Protein AF-A0A3M0CZQ9-F1 (afdb_monomer)

InterPro domains:
  IPR024093 Uncharacterised protein family MTH865 [PF07747] (8-77)
  IPR036825 MTH865-like superfamily [G3DSA:1.10.238.80] (1-80)
  IPR036825 MTH865-like superfamily [SSF69025] (4-77)

Structure (mmCIF, N/CA/C/O backbone):
data_AF-A0A3M0CZQ9-F1
#
_entry.id   AF-A0A3M0CZQ9-F1
#
loop_
_atom_site.group_PDB
_atom_site.id
_atom_site.type_symbol
_atom_site.label_atom_id
_atom_site.label_alt_id
_atom_site.label_comp_id
_atom_site.label_asym_id
_atom_site.label_entity_id
_atom_site.label_seq_id
_atom_site.pdbx_PDB_ins_code
_atom_site.Cartn_x
_atom_site.Cartn_y
_atom_site.Cartn_z
_atom_site.occupancy
_atom_site.B_iso_or_equiv
_atom_site.auth_seq_id
_atom_site.auth_comp_id
_atom_site.auth_asym_id
_atom_site.auth_atom_id
_atom_site.pdbx_PDB_model_num
ATOM 1 N N . MET A 1 1 ? -18.311 4.237 5.387 1.00 57.34 1 MET A N 1
ATOM 2 C CA . MET A 1 1 ? -17.106 4.725 6.083 1.00 57.34 1 MET A CA 1
ATOM 3 C C . MET A 1 1 ? -15.939 3.836 5.672 1.00 57.34 1 MET A C 1
ATOM 5 O O . MET A 1 1 ? -15.092 4.353 4.974 1.00 57.34 1 MET A O 1
ATOM 9 N N . SER A 1 2 ? -15.961 2.521 5.931 1.00 67.19 2 SER A N 1
ATOM 10 C CA . SER A 1 2 ? -14.900 1.586 5.487 1.00 67.19 2 SER A CA 1
ATOM 11 C C . SER A 1 2 ? -14.722 1.455 3.963 1.00 67.19 2 SER A C 1
ATOM 13 O O . SER A 1 2 ? -13.601 1.386 3.486 1.00 67.19 2 SER A O 1
ATOM 15 N N . ASP A 1 3 ? -15.811 1.496 3.186 1.00 76.31 3 ASP A N 1
ATOM 16 C CA . ASP A 1 3 ? -15.754 1.339 1.716 1.00 76.31 3 ASP A CA 1
ATOM 17 C C . ASP A 1 3 ? -14.961 2.463 1.010 1.00 76.31 3 ASP A C 1
ATOM 19 O O . ASP A 1 3 ? -14.260 2.225 0.032 1.00 76.31 3 ASP A O 1
ATOM 23 N N . ASP A 1 4 ? -15.030 3.685 1.551 1.00 86.69 4 ASP A N 1
ATOM 24 C CA . ASP A 1 4 ? -14.315 4.860 1.026 1.00 86.69 4 ASP A CA 1
ATOM 25 C C . ASP A 1 4 ? -12.802 4.715 1.267 1.00 86.69 4 ASP A C 1
ATOM 27 O O . ASP A 1 4 ? -12.002 4.882 0.351 1.00 86.69 4 ASP A O 1
ATOM 31 N N . VAL A 1 5 ? -12.431 4.268 2.476 1.00 89.88 5 VAL A N 1
ATOM 32 C CA . VAL A 1 5 ? -11.045 3.970 2.870 1.00 89.88 5 VAL A CA 1
ATOM 33 C C . VAL A 1 5 ? -10.447 2.886 1.976 1.00 89.88 5 VAL A C 1
ATOM 35 O O . VAL A 1 5 ? -9.326 3.030 1.487 1.00 89.88 5 VAL A O 1
ATOM 38 N N . ALA A 1 6 ? -11.203 1.814 1.728 1.00 90.31 6 ALA A N 1
ATOM 39 C CA . ALA A 1 6 ? -10.758 0.729 0.869 1.00 90.31 6 ALA A CA 1
ATOM 40 C C . ALA A 1 6 ? -10.519 1.209 -0.573 1.00 90.31 6 ALA A C 1
ATOM 42 O O . ALA A 1 6 ? -9.490 0.894 -1.171 1.00 90.31 6 ALA A O 1
ATOM 43 N N . ALA A 1 7 ? -11.431 2.015 -1.125 1.00 91.50 7 ALA A N 1
ATOM 44 C CA . ALA A 1 7 ? -11.283 2.577 -2.464 1.00 91.50 7 ALA A CA 1
ATOM 45 C C . ALA A 1 7 ? -10.072 3.525 -2.578 1.00 91.50 7 ALA A C 1
ATOM 47 O O . ALA A 1 7 ? -9.310 3.420 -3.542 1.00 91.50 7 ALA A O 1
ATOM 48 N N . GLU A 1 8 ? -9.856 4.400 -1.590 1.00 92.62 8 GLU A N 1
ATOM 49 C CA . GLU A 1 8 ? -8.703 5.311 -1.547 1.00 92.62 8 GLU A CA 1
ATOM 50 C C . GLU A 1 8 ? -7.371 4.554 -1.481 1.00 92.62 8 GLU A C 1
ATOM 52 O O . GLU A 1 8 ? -6.444 4.866 -2.232 1.00 92.62 8 GLU A O 1
ATOM 57 N N . LEU A 1 9 ? -7.264 3.541 -0.614 1.00 92.50 9 LEU A N 1
ATOM 58 C CA . LEU A 1 9 ? -6.053 2.721 -0.512 1.00 92.50 9 LEU A CA 1
ATOM 59 C C . LEU A 1 9 ? -5.795 1.944 -1.795 1.00 92.50 9 LEU A C 1
ATOM 61 O O . LEU A 1 9 ? -4.665 1.928 -2.278 1.00 92.50 9 LEU A O 1
ATOM 65 N N . ARG A 1 10 ? -6.838 1.356 -2.388 1.00 93.19 10 ARG A N 1
ATOM 66 C CA . ARG A 1 10 ? -6.736 0.626 -3.653 1.00 93.19 10 ARG A CA 1
ATOM 67 C C . ARG A 1 10 ? -6.144 1.503 -4.755 1.00 93.19 10 ARG A C 1
ATOM 69 O O . ARG A 1 10 ? -5.256 1.061 -5.483 1.00 93.19 10 ARG A O 1
ATOM 76 N N . GLU A 1 11 ? -6.611 2.745 -4.877 1.00 93.38 11 GLU A N 1
ATOM 77 C CA . GLU A 1 11 ? -6.093 3.696 -5.864 1.00 93.38 11 GLU A CA 1
ATOM 78 C C . GLU A 1 11 ? -4.630 4.075 -5.577 1.00 93.38 11 GLU A C 1
ATOM 80 O O . GLU A 1 11 ? -3.801 4.090 -6.494 1.00 93.38 11 GLU A O 1
ATOM 85 N N . GLN A 1 12 ? -4.284 4.306 -4.307 1.00 93.12 12 GLN A N 1
ATOM 86 C CA . GLN A 1 12 ? -2.908 4.601 -3.899 1.00 93.12 12 GLN A CA 1
ATOM 87 C C . GLN A 1 12 ? -1.957 3.432 -4.167 1.00 93.12 12 GLN A C 1
ATOM 89 O O . GLN A 1 12 ? -0.884 3.648 -4.729 1.00 93.12 12 GLN A O 1
ATOM 94 N N . PHE A 1 13 ? -2.334 2.203 -3.808 1.00 92.38 13 PHE A N 1
ATOM 95 C CA . PHE A 1 13 ? -1.539 1.005 -4.078 1.00 92.38 13 PHE A CA 1
ATOM 96 C C . PHE A 1 13 ? -1.345 0.803 -5.569 1.00 92.38 13 PHE A C 1
ATOM 98 O O . PHE A 1 13 ? -0.220 0.597 -6.013 1.00 92.38 13 PHE A O 1
ATOM 105 N N . ARG A 1 14 ? -2.413 0.941 -6.360 1.00 92.81 14 ARG A N 1
ATOM 106 C CA . ARG A 1 14 ? -2.326 0.839 -7.816 1.00 92.81 14 ARG A CA 1
ATOM 107 C C . ARG A 1 14 ? -1.340 1.851 -8.382 1.00 92.81 14 ARG A C 1
ATOM 109 O O . ARG A 1 14 ? -0.471 1.470 -9.149 1.00 92.81 14 ARG A O 1
ATOM 116 N N . THR A 1 15 ? -1.421 3.105 -7.952 1.00 91.88 15 THR A N 1
ATOM 117 C CA . THR A 1 15 ? -0.506 4.173 -8.395 1.00 91.88 15 THR A CA 1
ATOM 118 C C . THR A 1 15 ? 0.932 3.951 -7.908 1.00 91.88 15 THR A C 1
ATOM 120 O O . THR A 1 15 ? 1.895 4.316 -8.573 1.00 91.88 15 THR A O 1
ATOM 123 N N . ALA A 1 16 ? 1.112 3.353 -6.731 1.00 90.69 16 ALA A N 1
ATOM 124 C CA . ALA A 1 16 ? 2.436 3.085 -6.180 1.00 90.69 16 ALA A CA 1
ATOM 125 C C . ALA A 1 16 ? 3.103 1.850 -6.810 1.00 90.69 16 ALA A C 1
ATOM 127 O O . ALA A 1 16 ? 4.327 1.805 -6.916 1.00 90.69 16 ALA A O 1
ATOM 128 N N . PHE A 1 17 ? 2.311 0.860 -7.226 1.00 89.94 17 PHE A N 1
ATOM 129 C CA . PHE A 1 17 ? 2.782 -0.401 -7.793 1.00 89.94 17 PHE A CA 1
ATOM 130 C C . PHE A 1 17 ? 2.697 -0.458 -9.325 1.00 89.94 17 PHE A C 1
ATOM 132 O O . PHE A 1 17 ? 3.335 -1.322 -9.914 1.00 89.94 17 PHE A O 1
ATOM 139 N N . GLU A 1 18 ? 1.984 0.450 -10.006 1.00 89.94 18 GLU A N 1
ATOM 140 C CA . GLU A 1 18 ? 1.909 0.474 -11.483 1.00 89.94 18 GLU A CA 1
ATOM 141 C C . GLU A 1 18 ? 3.279 0.667 -12.148 1.00 89.94 18 GLU A C 1
ATOM 143 O O . GLU A 1 18 ? 3.471 0.272 -13.295 1.00 89.94 18 GLU A O 1
ATOM 148 N N . GLY A 1 19 ? 4.231 1.265 -11.426 1.00 86.62 19 GLY A N 1
ATOM 149 C CA . GLY A 1 19 ? 5.610 1.446 -11.871 1.00 86.62 19 GLY A CA 1
ATOM 150 C C . GLY A 1 19 ? 6.503 0.216 -11.692 1.00 86.62 19 GLY A C 1
ATOM 151 O O . GLY A 1 19 ? 7.690 0.308 -11.997 1.00 86.62 19 GLY A O 1
ATOM 152 N N . ALA A 1 20 ? 5.979 -0.894 -11.162 1.00 89.75 20 ALA A N 1
ATOM 153 C CA . ALA A 1 20 ? 6.741 -2.122 -10.965 1.00 89.75 20 ALA A CA 1
ATOM 154 C C . ALA A 1 20 ? 6.920 -2.901 -12.270 1.00 89.75 20 ALA A C 1
ATOM 156 O O . ALA A 1 20 ? 6.076 -2.870 -13.168 1.00 89.75 20 ALA A O 1
ATOM 157 N N . ASP A 1 21 ? 8.029 -3.633 -12.361 1.00 89.88 21 ASP A N 1
ATOM 158 C CA . ASP A 1 21 ? 8.305 -4.524 -13.482 1.00 89.88 21 ASP A CA 1
ATOM 159 C C . ASP A 1 21 ? 7.533 -5.840 -13.297 1.00 89.88 21 ASP A C 1
ATOM 161 O O . ASP A 1 21 ? 7.976 -6.752 -12.601 1.00 89.88 21 ASP A O 1
ATOM 165 N N . PHE A 1 22 ? 6.356 -5.935 -13.922 1.00 88.81 22 PHE A N 1
ATOM 166 C CA . PHE A 1 22 ? 5.558 -7.164 -13.939 1.00 88.81 22 PHE A CA 1
ATOM 167 C C . PHE A 1 22 ? 6.108 -8.196 -14.954 1.00 88.81 22 PHE A C 1
ATOM 169 O O . PHE A 1 22 ? 6.543 -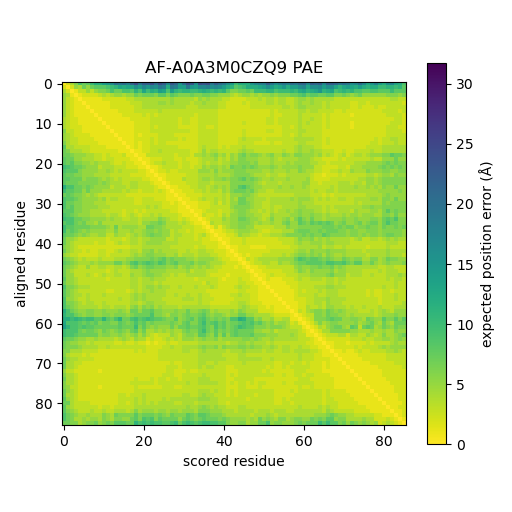7.812 -16.045 1.00 88.81 22 PHE A O 1
ATOM 176 N N . PRO A 1 23 ? 6.044 -9.513 -14.659 1.00 92.38 23 PRO A N 1
ATOM 177 C CA . PRO A 1 23 ? 5.450 -10.101 -13.462 1.00 92.38 23 PRO A CA 1
ATOM 178 C C . PRO A 1 23 ? 6.339 -9.911 -12.230 1.00 92.38 23 PRO A C 1
ATOM 180 O O . PRO A 1 23 ? 7.535 -10.192 -12.267 1.00 92.38 23 PRO A O 1
ATOM 183 N N . VAL A 1 24 ? 5.727 -9.466 -11.136 1.00 90.75 24 VAL A N 1
ATOM 184 C CA . VAL A 1 24 ? 6.417 -9.278 -9.858 1.00 90.75 24 VAL A CA 1
ATOM 185 C C . VAL A 1 24 ? 6.557 -10.651 -9.227 1.00 90.75 24 VAL A C 1
ATOM 187 O O . VAL A 1 24 ? 5.560 -11.350 -9.042 1.00 90.75 24 VAL A O 1
ATOM 190 N N . THR A 1 25 ? 7.788 -11.051 -8.923 1.00 90.06 25 THR A N 1
ATOM 191 C CA . THR A 1 25 ? 8.083 -12.396 -8.405 1.00 90.06 25 THR A CA 1
ATOM 192 C C . THR A 1 25 ? 8.450 -12.402 -6.928 1.00 90.06 25 THR A C 1
ATOM 194 O O . THR A 1 25 ? 8.406 -13.458 -6.300 1.00 90.06 25 THR A O 1
ATOM 197 N N . ASP A 1 26 ? 8.787 -11.235 -6.381 1.00 87.38 26 ASP A N 1
ATOM 198 C CA . ASP A 1 26 ? 9.171 -11.046 -4.988 1.00 87.38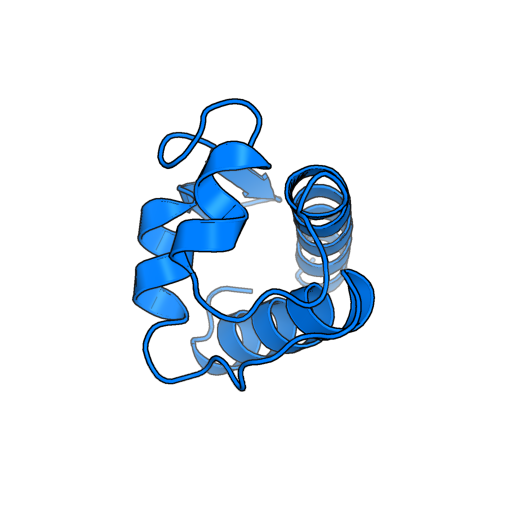 26 ASP A CA 1
ATOM 199 C C . ASP A 1 26 ? 8.761 -9.647 -4.491 1.00 87.38 26 ASP A C 1
ATOM 201 O O . ASP A 1 26 ? 8.645 -8.700 -5.272 1.00 87.38 26 ASP A O 1
ATOM 205 N N . GLN A 1 27 ? 8.591 -9.482 -3.177 1.00 84.38 27 GLN A N 1
ATOM 206 C CA . GLN A 1 27 ? 8.314 -8.183 -2.546 1.00 84.38 27 GLN A CA 1
ATOM 207 C C . GLN A 1 27 ? 9.381 -7.133 -2.869 1.00 84.38 27 GLN A C 1
ATOM 209 O O . GLN A 1 27 ? 9.084 -5.945 -3.009 1.00 84.38 27 GLN A O 1
ATOM 214 N N . MET A 1 28 ? 10.635 -7.567 -2.993 1.00 85.94 28 MET A N 1
ATOM 215 C CA . MET A 1 28 ? 11.764 -6.698 -3.296 1.00 85.94 28 MET A CA 1
ATOM 216 C C . MET A 1 28 ? 11.660 -6.062 -4.687 1.00 85.94 28 MET A C 1
ATOM 218 O O . MET A 1 28 ? 12.205 -4.974 -4.874 1.00 85.94 28 MET A O 1
ATOM 222 N N . ASP A 1 29 ? 10.928 -6.675 -5.623 1.00 88.75 29 ASP A N 1
ATOM 223 C CA . ASP A 1 29 ? 10.693 -6.128 -6.968 1.00 88.75 29 ASP A CA 1
ATOM 224 C C . ASP A 1 29 ? 9.758 -4.902 -6.934 1.00 88.75 29 ASP A C 1
ATOM 226 O O . ASP A 1 29 ? 9.778 -4.076 -7.845 1.00 88.75 29 ASP A O 1
ATO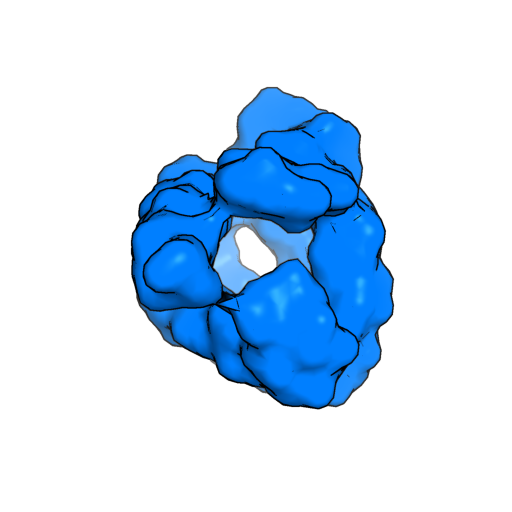M 230 N N . LEU A 1 30 ? 8.979 -4.726 -5.858 1.00 85.31 30 LEU A N 1
ATOM 231 C CA . LEU A 1 30 ? 8.099 -3.566 -5.667 1.00 85.31 30 LEU A CA 1
ATOM 232 C C . LEU A 1 30 ? 8.846 -2.351 -5.110 1.00 85.31 30 LEU A C 1
ATOM 234 O O . LEU A 1 30 ? 8.440 -1.212 -5.332 1.00 85.31 30 LEU A O 1
ATOM 238 N N . VAL A 1 31 ? 9.958 -2.560 -4.401 1.00 87.56 31 VAL A N 1
ATOM 239 C CA . VAL A 1 31 ? 10.716 -1.479 -3.747 1.00 87.56 31 VAL A CA 1
ATOM 240 C C . VAL A 1 31 ? 11.173 -0.381 -4.724 1.00 87.56 31 VAL A C 1
ATOM 242 O O . VAL A 1 31 ? 11.051 0.792 -4.365 1.00 87.56 31 VAL A O 1
ATOM 245 N N . PRO A 1 32 ? 11.677 -0.691 -5.935 1.00 87.38 32 PRO A N 1
ATOM 246 C CA . PRO A 1 32 ? 12.060 0.316 -6.924 1.00 87.38 32 PRO A CA 1
ATOM 247 C C . PRO A 1 32 ? 10.879 1.085 -7.529 1.00 87.38 32 PRO A C 1
ATOM 249 O O . PRO A 1 32 ? 11.067 2.220 -7.960 1.00 87.38 32 PRO A O 1
ATOM 252 N N . ALA A 1 33 ? 9.689 0.479 -7.573 1.00 88.62 33 ALA A N 1
ATOM 253 C CA . ALA A 1 33 ? 8.473 1.092 -8.111 1.00 88.62 33 ALA A CA 1
ATOM 254 C C . ALA A 1 33 ? 7.906 2.170 -7.182 1.00 88.62 33 ALA A C 1
ATOM 256 O O . ALA A 1 33 ? 7.315 3.157 -7.619 1.00 88.62 33 ALA A O 1
ATOM 257 N N . LEU A 1 34 ? 8.113 1.976 -5.880 1.00 87.75 34 LEU A N 1
ATOM 258 C CA . LEU A 1 34 ? 7.579 2.833 -4.842 1.00 87.75 34 LEU A CA 1
ATOM 259 C C . LEU A 1 34 ? 8.230 4.234 -4.865 1.00 87.75 34 LEU A C 1
ATOM 261 O O . LEU A 1 34 ? 9.458 4.349 -4.810 1.00 87.75 34 LEU A O 1
ATOM 265 N N . PRO A 1 35 ? 7.440 5.326 -4.823 1.00 82.44 35 PRO A N 1
ATOM 266 C CA . PRO A 1 35 ? 7.943 6.695 -4.984 1.00 82.44 35 PRO A CA 1
ATOM 267 C C . PRO A 1 35 ? 8.938 7.139 -3.900 1.00 82.44 35 PRO A C 1
ATOM 269 O O . PRO A 1 35 ? 9.814 7.958 -4.167 1.00 82.44 35 PRO A O 1
ATOM 272 N N . ASN A 1 36 ? 8.826 6.602 -2.680 1.00 85.62 36 ASN A N 1
ATOM 273 C CA . ASN A 1 36 ? 9.792 6.803 -1.591 1.00 85.62 36 ASN A CA 1
ATOM 274 C C . ASN A 1 36 ? 10.444 5.477 -1.153 1.00 85.62 36 ASN A C 1
ATOM 276 O O . ASN A 1 36 ? 10.903 5.344 -0.013 1.00 85.62 36 ASN A O 1
ATOM 280 N N . GLY A 1 37 ? 10.447 4.470 -2.033 1.00 85.94 37 GLY A N 1
ATOM 281 C CA . GLY A 1 37 ? 10.880 3.116 -1.704 1.00 85.94 37 GLY A CA 1
ATOM 282 C C . GLY A 1 37 ? 10.110 2.549 -0.499 1.00 85.94 37 GLY A C 1
ATOM 283 O O . GLY A 1 37 ? 8.901 2.784 -0.384 1.00 85.94 37 GLY A O 1
ATOM 284 N N . PRO A 1 38 ? 10.785 1.876 0.454 1.00 84.12 38 PRO A N 1
ATOM 285 C CA . PRO A 1 38 ? 10.133 1.263 1.616 1.00 84.12 38 PRO A CA 1
ATOM 286 C C . PRO A 1 38 ? 9.545 2.289 2.602 1.00 84.12 38 PRO A C 1
ATOM 288 O O . PRO A 1 38 ? 8.749 1.927 3.463 1.00 84.12 38 PRO A O 1
ATOM 291 N N . GLY A 1 39 ? 9.918 3.570 2.477 1.00 86.62 39 GLY A N 1
ATOM 292 C CA . GLY A 1 39 ? 9.357 4.672 3.260 1.00 86.62 39 GLY A CA 1
ATOM 293 C C . GLY A 1 39 ? 8.080 5.275 2.668 1.00 86.62 39 GLY A C 1
ATOM 294 O O . GLY A 1 39 ? 7.570 6.250 3.218 1.00 86.62 39 GLY A O 1
ATOM 295 N N . THR A 1 40 ? 7.576 4.746 1.546 1.00 90.44 40 THR A N 1
ATOM 296 C CA . THR A 1 40 ? 6.280 5.161 0.988 1.00 90.44 40 THR A CA 1
ATOM 297 C C . THR A 1 40 ? 5.192 4.920 2.019 1.00 90.44 40 THR A C 1
ATOM 299 O O . THR A 1 40 ? 5.195 3.887 2.678 1.00 90.44 40 THR A O 1
ATOM 302 N N . ARG A 1 41 ? 4.291 5.883 2.195 1.00 90.62 41 ARG A N 1
ATOM 303 C CA . ARG A 1 41 ? 3.237 5.827 3.204 1.00 90.62 41 ARG A CA 1
ATOM 304 C C . ARG A 1 41 ? 1.884 5.866 2.520 1.00 90.62 41 ARG A C 1
ATOM 306 O O . ARG A 1 41 ? 1.687 6.686 1.628 1.00 90.62 41 ARG A O 1
ATOM 313 N N . PHE A 1 42 ? 1.000 4.994 2.971 1.00 91.50 42 PHE A N 1
ATOM 314 C CA . PHE A 1 42 ? -0.378 4.883 2.530 1.00 91.50 42 PHE A CA 1
ATOM 315 C C . PHE A 1 42 ? -1.275 5.327 3.675 1.00 91.50 42 PHE A C 1
ATOM 317 O O . PHE A 1 42 ? -1.063 4.937 4.826 1.00 91.50 42 PHE A O 1
ATOM 324 N N . GLU A 1 43 ? -2.229 6.194 3.370 1.00 91.12 43 GLU A N 1
ATOM 325 C CA . GLU A 1 43 ? -3.127 6.768 4.366 1.00 91.12 43 GLU A CA 1
ATOM 326 C C . GLU A 1 43 ? -4.513 6.938 3.768 1.00 91.12 43 GLU A C 1
ATOM 328 O O . GLU A 1 43 ? -4.655 7.482 2.676 1.00 91.12 43 GLU A O 1
ATOM 333 N N . ALA A 1 44 ? -5.527 6.485 4.493 1.00 90.75 44 ALA A N 1
ATOM 334 C CA . ALA A 1 44 ? -6.918 6.685 4.127 1.00 90.75 44 ALA A CA 1
ATOM 335 C C . ALA A 1 44 ? -7.768 6.720 5.398 1.00 90.75 44 ALA A C 1
ATOM 337 O O . ALA A 1 44 ? -7.669 5.837 6.248 1.00 90.75 44 ALA A O 1
ATOM 338 N N . GLY A 1 45 ? -8.593 7.754 5.558 1.00 86.88 45 GLY A N 1
ATOM 339 C CA . GLY A 1 45 ? -9.385 7.952 6.775 1.00 86.88 45 GLY A CA 1
ATOM 340 C C . GLY A 1 45 ? -8.545 7.902 8.061 1.00 86.88 45 GLY A C 1
ATOM 341 O O . GLY A 1 45 ? -7.731 8.788 8.314 1.00 86.88 45 GLY A O 1
ATOM 342 N N . ASP A 1 46 ? -8.770 6.870 8.879 1.00 86.19 46 ASP A N 1
ATOM 343 C CA . ASP A 1 46 ? -8.108 6.661 10.175 1.00 86.19 46 ASP A CA 1
ATOM 344 C C . ASP 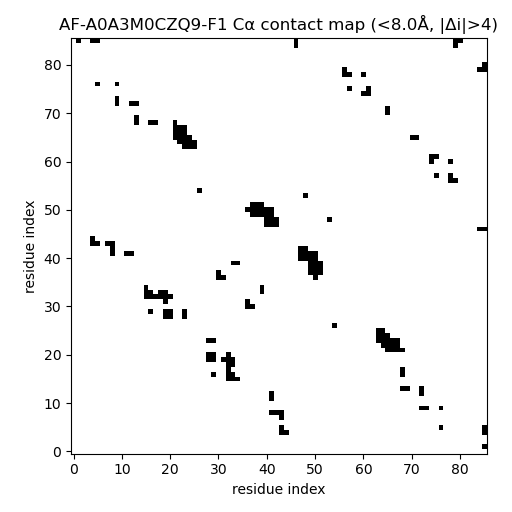A 1 46 ? -6.912 5.685 10.115 1.00 86.19 46 ASP A C 1
ATOM 346 O O . ASP A 1 46 ? -6.232 5.485 11.126 1.00 86.19 46 ASP A O 1
ATOM 350 N N . VAL A 1 47 ? -6.640 5.067 8.959 1.00 87.25 47 VAL A N 1
ATOM 351 C CA . VAL A 1 47 ? -5.559 4.083 8.793 1.00 87.25 47 VAL A CA 1
ATOM 352 C C . VAL A 1 47 ? -4.362 4.715 8.098 1.00 87.25 47 VAL A C 1
ATOM 354 O O . VAL A 1 47 ? -4.499 5.487 7.152 1.00 87.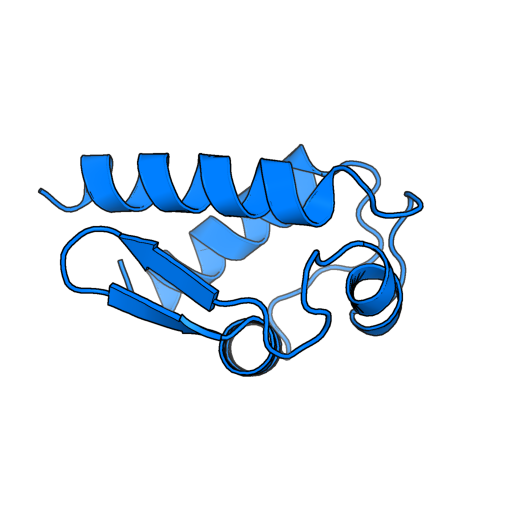25 47 VAL A O 1
ATOM 357 N N . SER A 1 48 ? -3.165 4.414 8.595 1.00 89.81 48 SER A N 1
ATOM 358 C CA . SER A 1 48 ? -1.925 5.007 8.100 1.00 89.81 48 SER A CA 1
ATOM 359 C C . SER A 1 48 ? -0.763 4.062 8.379 1.00 89.81 48 SER A C 1
ATOM 361 O O . SER A 1 48 ? -0.481 3.761 9.539 1.00 89.81 48 SER A O 1
ATOM 363 N N . PHE A 1 49 ? -0.096 3.597 7.327 1.00 90.44 49 PHE A N 1
ATOM 364 C CA . PHE A 1 49 ? 1.018 2.652 7.420 1.00 90.44 49 PHE A CA 1
ATOM 365 C C . PHE A 1 49 ? 2.009 2.854 6.274 1.00 90.44 49 PHE A C 1
ATOM 367 O O . PHE A 1 49 ? 1.702 3.416 5.221 1.00 90.44 49 PHE A O 1
ATOM 374 N N . SER A 1 50 ? 3.245 2.433 6.496 1.00 92.06 50 SER A N 1
ATOM 375 C CA . SER A 1 50 ? 4.299 2.434 5.488 1.00 92.06 50 SER A CA 1
ATOM 376 C C . SER A 1 50 ? 4.218 1.210 4.572 1.00 92.06 50 SER A C 1
ATOM 378 O O . SER A 1 50 ? 3.637 0.186 4.918 1.00 92.06 50 SER A O 1
ATOM 380 N N . ALA A 1 51 ? 4.860 1.287 3.410 1.00 89.00 51 ALA A N 1
ATOM 381 C CA . ALA A 1 51 ? 5.015 0.171 2.487 1.00 89.00 51 ALA A CA 1
ATOM 382 C C . ALA A 1 51 ? 5.765 -1.005 3.128 1.00 89.00 51 ALA A C 1
ATOM 384 O O . ALA A 1 51 ? 5.486 -2.153 2.811 1.00 89.00 51 ALA A O 1
ATOM 385 N N . MET A 1 52 ? 6.693 -0.727 4.050 1.00 88.19 52 MET A N 1
ATOM 386 C CA . MET A 1 52 ? 7.366 -1.756 4.841 1.00 88.19 52 MET A CA 1
ATOM 387 C C . MET A 1 52 ? 6.411 -2.459 5.814 1.00 88.19 52 MET A C 1
ATOM 389 O O . MET A 1 52 ? 6.448 -3.681 5.911 1.00 88.19 52 MET A O 1
ATOM 393 N N . GLU A 1 53 ? 5.570 -1.709 6.534 1.00 89.56 53 GLU A N 1
ATOM 394 C CA . GLU A 1 53 ? 4.552 -2.296 7.419 1.00 89.56 53 GLU A CA 1
ATOM 395 C C . GLU A 1 53 ? 3.544 -3.111 6.617 1.00 89.56 53 GLU A C 1
ATOM 397 O O . GLU A 1 53 ? 3.244 -4.235 6.998 1.00 89.56 53 GLU A O 1
ATOM 402 N N . LEU A 1 54 ? 3.114 -2.593 5.464 1.00 88.50 54 LEU A N 1
ATOM 403 C CA . LEU A 1 54 ? 2.277 -3.325 4.525 1.00 88.50 54 LEU A CA 1
ATOM 404 C C . LEU A 1 54 ? 2.948 -4.632 4.092 1.00 88.50 54 LEU A C 1
ATOM 406 O O . LEU A 1 54 ? 2.354 -5.686 4.246 1.00 88.50 54 LEU A O 1
ATOM 410 N N . ALA A 1 55 ? 4.192 -4.593 3.609 1.00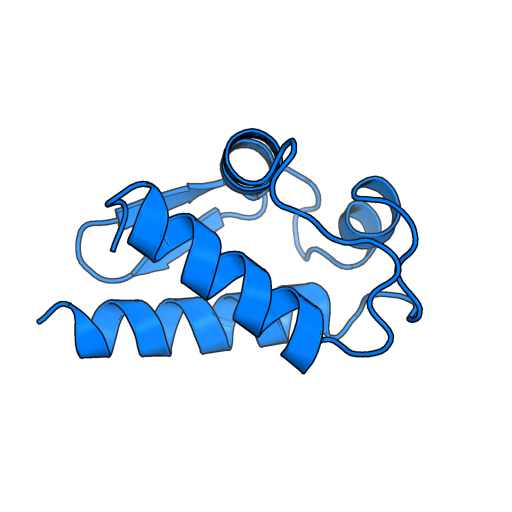 85.88 55 ALA A N 1
ATOM 411 C CA . ALA A 1 55 ? 4.918 -5.795 3.195 1.00 85.88 55 ALA A CA 1
ATOM 412 C C . ALA A 1 55 ? 5.047 -6.827 4.330 1.00 85.88 55 ALA A C 1
ATOM 414 O O . ALA A 1 55 ? 4.942 -8.022 4.080 1.00 85.88 55 ALA A O 1
ATOM 415 N N . ALA A 1 56 ? 5.216 -6.370 5.575 1.00 87.44 56 ALA A N 1
ATOM 416 C CA . ALA A 1 56 ? 5.246 -7.237 6.750 1.00 87.44 56 ALA A CA 1
ATOM 417 C C . ALA A 1 56 ? 3.868 -7.825 7.101 1.00 87.44 56 ALA A C 1
ATOM 419 O O . ALA A 1 56 ? 3.793 -8.980 7.499 1.00 87.44 56 ALA A O 1
ATOM 420 N N . THR A 1 57 ? 2.784 -7.060 6.950 1.00 84.94 57 THR A N 1
ATOM 421 C CA . THR A 1 57 ? 1.405 -7.558 7.101 1.00 84.94 57 THR A CA 1
ATOM 422 C C . THR A 1 57 ? 1.055 -8.567 6.010 1.00 84.94 57 THR A C 1
ATOM 424 O O . THR A 1 57 ? 0.378 -9.556 6.265 1.00 84.94 57 THR A O 1
ATOM 427 N N . LEU A 1 58 ? 1.544 -8.334 4.795 1.00 83.12 58 LEU A N 1
ATOM 428 C CA . LEU A 1 58 ? 1.350 -9.208 3.644 1.00 83.12 58 LEU A CA 1
ATOM 429 C C . LEU A 1 58 ? 2.308 -10.411 3.630 1.00 83.12 58 LEU A C 1
ATOM 431 O O . LEU A 1 58 ? 2.180 -11.281 2.765 1.00 83.12 58 LEU A O 1
ATOM 435 N N . 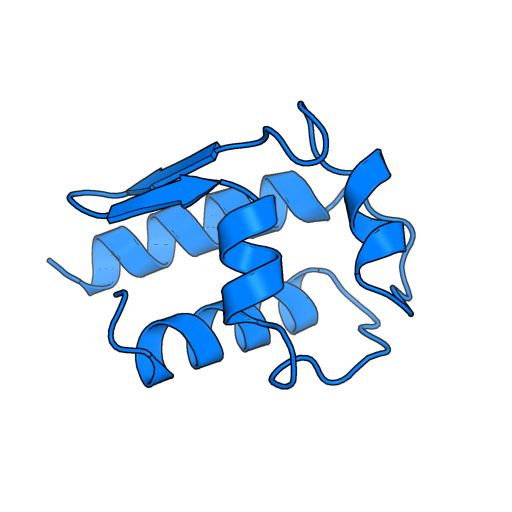ASP A 1 59 ? 3.266 -10.475 4.559 1.00 82.75 59 ASP A N 1
ATOM 436 C CA . ASP A 1 59 ? 4.233 -11.567 4.660 1.00 82.75 59 ASP A CA 1
ATOM 437 C C . ASP A 1 59 ? 3.492 -12.892 4.892 1.00 82.75 59 ASP A C 1
ATOM 439 O O . ASP A 1 59 ? 2.832 -13.103 5.908 1.00 82.75 59 ASP A O 1
ATOM 443 N N . GLY A 1 60 ? 3.559 -13.786 3.903 1.00 77.19 60 GLY A N 1
ATOM 444 C CA . GLY A 1 60 ? 2.841 -15.064 3.910 1.00 77.19 60 GLY A CA 1
ATOM 445 C C . GLY A 1 60 ? 1.406 -15.036 3.368 1.00 77.19 60 GLY A C 1
ATOM 446 O O . GLY A 1 60 ? 0.821 -16.109 3.227 1.00 77.19 60 GLY A O 1
ATOM 447 N N . HIS A 1 61 ? 0.864 -13.863 3.024 1.00 79.44 61 HIS A N 1
ATOM 448 C CA . HIS A 1 61 ? -0.400 -13.729 2.287 1.00 79.44 61 HIS A CA 1
ATOM 449 C C . HIS A 1 61 ? -0.195 -13.633 0.775 1.00 79.44 61 HIS A C 1
ATOM 451 O O . HIS A 1 61 ? -1.097 -13.986 0.029 1.00 79.44 61 HIS A O 1
ATOM 457 N N . GLN A 1 62 ? 0.986 -13.202 0.328 1.00 80.94 62 GLN A N 1
ATOM 458 C CA . GLN A 1 62 ? 1.226 -12.971 -1.090 1.00 80.94 62 GLN A CA 1
ATOM 459 C C . GLN A 1 62 ? 1.447 -14.250 -1.900 1.00 80.94 62 GLN A C 1
ATOM 461 O O . GLN A 1 62 ? 2.316 -15.068 -1.588 1.00 80.94 62 GLN A O 1
ATOM 466 N N . GLU A 1 63 ? 0.721 -14.360 -3.009 1.00 84.50 63 GLU A N 1
ATOM 467 C CA . GLU A 1 63 ? 0.773 -15.475 -3.954 1.00 84.50 63 GLU A CA 1
ATOM 468 C C . GLU A 1 63 ? 1.583 -15.126 -5.213 1.00 84.50 63 GLU A C 1
ATOM 470 O O . GLU A 1 63 ? 1.080 -15.169 -6.335 1.00 84.50 63 GLU A O 1
ATOM 475 N N . PHE A 1 64 ? 2.866 -14.783 -5.046 1.00 84.88 64 PHE A N 1
ATOM 476 C CA . PHE A 1 64 ? 3.748 -14.535 -6.192 1.00 84.88 64 PHE A CA 1
ATOM 477 C C . PHE A 1 64 ? 3.780 -15.728 -7.178 1.00 84.88 64 PHE A C 1
ATOM 479 O O . PHE A 1 64 ? 3.815 -16.888 -6.747 1.00 84.88 64 PHE A O 1
ATOM 486 N N . PRO A 1 65 ? 3.892 -15.476 -8.499 1.00 92.19 65 PRO A N 1
ATOM 487 C CA . PRO A 1 65 ? 4.052 -14.165 -9.127 1.00 92.19 65 PRO A CA 1
ATOM 488 C C . PRO A 1 65 ? 2.721 -13.472 -9.442 1.00 92.19 65 PRO A C 1
ATOM 490 O O . PRO A 1 65 ? 1.767 -14.119 -9.861 1.00 92.19 65 PRO A O 1
ATOM 493 N N . TYR A 1 66 ? 2.703 -12.142 -9.356 1.00 92.19 66 TYR A N 1
ATOM 494 C CA . TYR A 1 66 ? 1.581 -11.336 -9.845 1.00 92.19 66 TYR A CA 1
ATOM 495 C C . TYR A 1 66 ? 1.856 -10.885 -11.274 1.00 92.19 66 TYR A C 1
ATOM 497 O O . TYR A 1 66 ? 2.900 -10.285 -11.541 1.00 92.19 66 TYR A O 1
ATOM 505 N N . GLU A 1 67 ? 0.933 -11.155 -12.198 1.00 92.50 67 GLU A N 1
ATOM 506 C CA . GLU A 1 67 ? 1.091 -10.772 -13.607 1.00 92.50 67 GLU A CA 1
ATOM 507 C C . GLU A 1 67 ? 0.716 -9.307 -13.852 1.00 92.50 67 GLU A C 1
ATOM 509 O O . GLU A 1 67 ? 1.175 -8.697 -14.819 1.00 92.50 67 GLU A O 1
ATOM 514 N N . SER A 1 68 ? -0.097 -8.729 -12.969 1.00 92.31 68 SER A N 1
ATOM 515 C CA . SER A 1 68 ? -0.586 -7.362 -13.090 1.00 92.31 68 SER A CA 1
ATOM 516 C C . SER A 1 68 ? -0.710 -6.648 -11.747 1.00 92.31 68 SER A C 1
ATOM 518 O O . SER A 1 68 ? -0.847 -7.260 -10.686 1.00 92.31 68 SER A O 1
ATOM 520 N N . VAL A 1 69 ? -0.701 -5.313 -11.806 1.00 92.44 69 VAL A N 1
ATOM 521 C CA . VAL A 1 69 ? -0.911 -4.463 -10.628 1.00 92.44 69 VAL A CA 1
ATOM 522 C C . VAL A 1 69 ? -2.275 -4.699 -9.994 1.00 92.44 69 VAL A C 1
ATOM 524 O O . VAL A 1 69 ? -2.393 -4.658 -8.777 1.00 92.44 69 VAL A O 1
ATOM 527 N N . ASP A 1 70 ? -3.297 -4.967 -10.807 1.00 91.94 70 ASP A N 1
ATOM 528 C CA . ASP A 1 70 ? -4.653 -5.169 -10.312 1.00 91.94 70 ASP A CA 1
ATOM 529 C C . ASP A 1 70 ? -4.746 -6.453 -9.465 1.00 91.94 70 ASP A C 1
ATOM 531 O O . ASP A 1 70 ? -5.365 -6.408 -8.407 1.00 91.94 70 ASP A O 1
ATOM 535 N N . GLU A 1 71 ? -4.058 -7.540 -9.845 1.00 92.94 71 GLU A N 1
ATOM 536 C CA . GLU A 1 71 ? -3.994 -8.778 -9.043 1.00 92.94 71 GLU A CA 1
ATOM 537 C C . GLU A 1 71 ? -3.270 -8.580 -7.710 1.00 92.94 71 GLU A C 1
ATOM 539 O O . GLU A 1 71 ? -3.769 -9.003 -6.670 1.00 92.94 71 GLU A O 1
ATOM 544 N N . LEU A 1 72 ? -2.117 -7.901 -7.731 1.00 91.62 72 LEU A N 1
ATOM 545 C CA . LEU A 1 72 ? -1.376 -7.577 -6.511 1.00 91.62 72 LEU A CA 1
ATOM 546 C C . LEU A 1 72 ? -2.230 -6.730 -5.566 1.00 91.62 72 LEU A C 1
ATOM 548 O O . LEU A 1 72 ? -2.313 -7.013 -4.376 1.00 91.62 72 LEU A O 1
ATOM 552 N N . VAL A 1 73 ? -2.851 -5.675 -6.095 1.00 92.81 73 VAL A N 1
ATOM 553 C CA . VAL A 1 73 ? -3.676 -4.762 -5.305 1.00 92.81 73 VAL A CA 1
ATOM 554 C C . VAL A 1 73 ? -4.896 -5.486 -4.749 1.00 92.81 73 VAL A C 1
ATOM 556 O O . VAL A 1 73 ? -5.206 -5.290 -3.580 1.00 92.81 73 VAL A O 1
ATOM 559 N N . ASP A 1 74 ? -5.577 -6.321 -5.537 1.00 92.50 74 ASP A N 1
ATOM 560 C CA . ASP A 1 74 ? -6.708 -7.113 -5.045 1.00 92.50 74 ASP A CA 1
ATOM 561 C C . ASP A 1 74 ? -6.309 -7.980 -3.850 1.00 92.50 7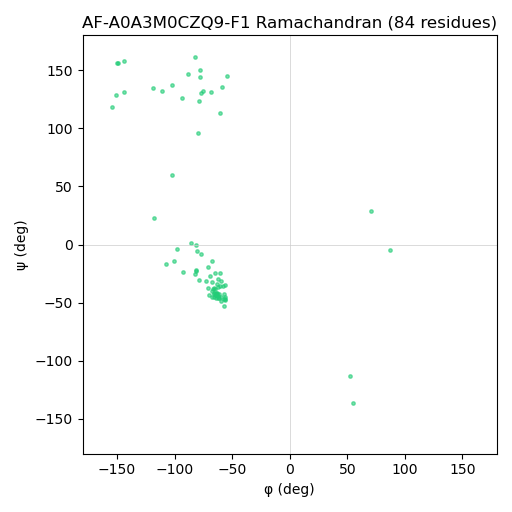4 ASP A C 1
ATOM 563 O O . ASP A 1 74 ? -6.983 -7.946 -2.821 1.00 92.50 74 ASP A O 1
ATOM 567 N N . ASP A 1 75 ? -5.188 -8.689 -3.946 1.00 91.94 75 ASP A N 1
ATOM 568 C CA . ASP A 1 75 ? -4.719 -9.562 -2.872 1.00 91.94 75 ASP A CA 1
ATOM 569 C C . ASP A 1 75 ? -4.293 -8.776 -1.620 1.00 91.94 75 ASP A C 1
ATOM 571 O O . ASP A 1 75 ? -4.653 -9.121 -0.494 1.00 91.94 75 ASP A O 1
ATOM 575 N N . VAL A 1 76 ? -3.623 -7.633 -1.814 1.00 90.62 76 VAL A N 1
ATOM 576 C CA . VAL A 1 76 ? -3.305 -6.693 -0.729 1.00 90.62 76 VAL A CA 1
ATOM 577 C C . VAL A 1 76 ? -4.576 -6.248 -0.003 1.00 90.62 76 VAL A C 1
ATOM 579 O O . VAL A 1 76 ? -4.619 -6.259 1.226 1.00 90.62 76 VAL A O 1
ATOM 582 N N . MET A 1 77 ? -5.618 -5.868 -0.744 1.00 91.38 77 MET A N 1
ATOM 583 C CA . MET A 1 77 ? -6.884 -5.421 -0.160 1.00 91.38 77 MET A CA 1
ATOM 584 C C . MET A 1 77 ? -7.565 -6.545 0.629 1.00 91.38 77 MET A C 1
ATOM 586 O O . MET A 1 77 ? -8.015 -6.309 1.748 1.00 91.38 77 MET A O 1
ATOM 590 N N . VAL A 1 78 ? -7.580 -7.770 0.092 1.00 90.88 78 VAL A N 1
ATOM 591 C CA . VAL A 1 78 ? -8.138 -8.948 0.777 1.00 90.88 78 VAL A CA 1
ATOM 592 C C . VAL A 1 78 ? -7.385 -9.244 2.076 1.00 90.88 78 VAL A C 1
ATOM 594 O O . VAL A 1 78 ? -8.011 -9.523 3.099 1.00 90.88 78 VAL A O 1
ATOM 597 N N . ALA A 1 79 ? -6.054 -9.158 2.068 1.00 89.56 79 ALA A N 1
ATOM 598 C CA . ALA A 1 79 ? -5.245 -9.371 3.263 1.00 89.56 79 ALA A CA 1
ATOM 599 C C . ALA A 1 79 ? -5.492 -8.289 4.329 1.00 89.56 79 ALA A C 1
ATOM 601 O O . ALA A 1 79 ? -5.639 -8.610 5.507 1.00 89.56 79 ALA A O 1
ATOM 602 N N . LEU A 1 80 ? -5.613 -7.018 3.929 1.00 89.00 80 LEU A N 1
ATOM 603 C CA . LEU A 1 80 ? -5.939 -5.922 4.848 1.00 89.00 80 LEU A CA 1
ATOM 604 C C . LEU A 1 80 ? -7.326 -6.094 5.489 1.00 89.00 80 LEU A C 1
ATOM 606 O O . LEU A 1 80 ? -7.467 -5.873 6.694 1.00 89.00 80 LEU A O 1
ATOM 610 N N . GLU A 1 81 ? -8.332 -6.520 4.719 1.00 88.56 81 GLU A N 1
ATOM 611 C CA . GLU A 1 81 ? -9.663 -6.858 5.249 1.00 88.56 81 GLU A CA 1
ATOM 612 C C . GLU A 1 81 ? -9.603 -8.058 6.209 1.00 88.56 81 GLU A C 1
ATOM 614 O O . GLU A 1 81 ? -10.241 -8.047 7.265 1.00 88.56 81 GLU A O 1
ATOM 619 N N . ALA A 1 82 ? -8.818 -9.090 5.879 1.00 88.38 82 ALA A N 1
ATOM 620 C CA . ALA A 1 82 ? -8.662 -10.285 6.710 1.00 88.38 82 ALA A CA 1
ATOM 621 C C . ALA A 1 82 ? -7.984 -9.985 8.059 1.00 88.38 82 ALA A C 1
ATOM 623 O O . ALA A 1 82 ? -8.398 -10.524 9.088 1.00 88.38 82 ALA A O 1
ATOM 624 N N . GLU A 1 83 ? -6.995 -9.090 8.059 1.00 86.19 83 GLU A N 1
ATOM 625 C CA . GLU A 1 83 ? -6.297 -8.611 9.258 1.00 86.19 83 GLU A CA 1
ATOM 626 C C . GLU A 1 83 ? -7.117 -7.574 10.052 1.00 86.19 83 GLU A C 1
ATOM 628 O O . GLU A 1 83 ? -6.752 -7.205 11.171 1.00 86.19 83 GLU A O 1
ATOM 633 N N . GLY A 1 84 ? -8.249 -7.113 9.506 1.00 85.94 84 GLY A N 1
ATOM 634 C CA . GLY A 1 84 ? -9.122 -6.120 10.134 1.00 85.94 84 GLY A CA 1
ATOM 635 C C . GLY A 1 84 ? -8.510 -4.720 10.180 1.00 85.94 84 GLY A C 1
ATOM 636 O O . GLY A 1 84 ? -8.792 -3.954 11.105 1.00 85.94 84 GLY A O 1
ATOM 637 N N . LEU A 1 85 ? -7.645 -4.404 9.212 1.00 82.38 85 LEU A N 1
ATOM 638 C CA . LEU A 1 85 ? -7.037 -3.085 9.065 1.00 82.38 85 LEU A CA 1
ATOM 639 C C . LEU A 1 85 ? -7.958 -2.093 8.351 1.00 82.38 85 LEU A C 1
ATOM 641 O O . LEU A 1 85 ? -7.769 -0.898 8.549 1.00 82.38 85 LEU A O 1
ATOM 645 N N . ILE A 1 86 ? -8.938 -2.557 7.567 1.00 82.12 86 ILE A N 1
ATOM 646 C CA . ILE A 1 86 ? -9.922 -1.729 6.843 1.00 82.12 86 ILE A CA 1
ATOM 647 C C . ILE A 1 86 ? -11.346 -2.273 6.970 1.00 82.12 86 ILE A C 1
ATOM 649 O O . ILE A 1 86 ? -11.495 -3.496 7.182 1.00 82.12 86 ILE A O 1
#

Foldseek 3Di:
DVVQQLVQQLVVQLQQQVQFDPQDADLQSSQVSGPPRQQRWGDGDPAIDTNVVLCVLCVVQDDDGDRDSNVVSVSSSVSCVVVVRD

Mean predicted aligned error: 3.96 Å

Nearest PDB structures (foldseek):
  1iio-assembly1_A  TM=7.616E-01  e=2.803E-03  Methanothermobacter thermautotrophicus str. Delta H
  3d78-assembly2_A  TM=4.413E-01  e=3.658E+00  Apis mellifera

Radius of gyration: 11.72 Å; Cα contacts (8 Å, |Δi|>4): 101; chains: 1; bounding box: 29×23×24 Å

Sequence (86 aa):
MSDDVAAELREQFRTAFEGADFPVTDQMDLVPALPNGPGTRFEAGDVSFSAMELAATLDGHQEFPYESVDELVDDVMVALEAEGLI

Organism: NCBI:txid660522

Solvent-accessible surface area (backbone atoms only — not comparable to full-atom values): 4837 Å² total; per-residue (Å²): 114,58,68,59,32,52,52,49,42,50,53,50,47,36,66,34,42,60,62,32,71,66,59,33,66,51,78,74,54,44,37,80,25,23,91,54,30,58,72,26,70,51,70,33,92,93,44,74,48,33,45,49,56,47,53,58,72,40,59,90,69,70,74,66,61,30,75,44,47,66,59,47,40,52,50,52,52,53,51,36,46,73,72,64,70,91

pLDDT: mean 87.92, std 5.46, range [57.3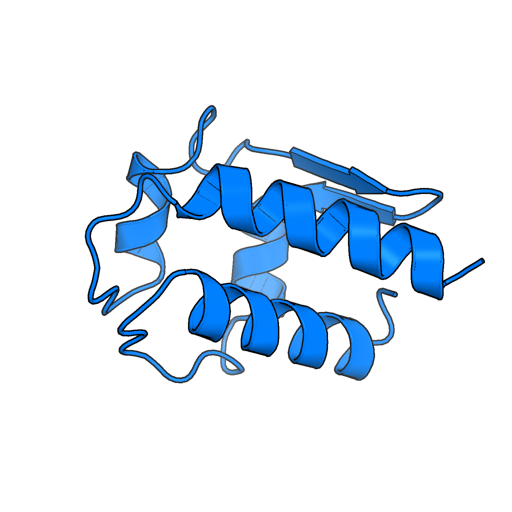4, 93.38]

Secondary structure (DSSP, 8-state):
-HHHHHHHHHHHHHHHHTTS-SSB-SGGGTTTTSTTGGG-EEEETTEEEEHHHHHHHSTTT--SPBSSHHHHHHHHHHHHHHTT--